Protein AF-A0A920T6P7-F1 (afdb_monomer_lite)

pLDDT: mean 88.61, std 11.13, range [40.5, 98.44]

Secondary structure (DSSP, 8-state):
-EEEESSPPPHHHHHHHHHTT-EEEEESS----TT-EEE---HHHHHHHHHHHHHHTT--EEEEEE--TT-HHHHHHHHHHHHHHTT-TT-EEEEEE-----

Structure (mmCIF, N/CA/C/O backbone):
data_AF-A0A920T6P7-F1
#
_entry.id   AF-A0A920T6P7-F1
#
loop_
_atom_site.group_PDB
_atom_site.id
_atom_site.type_symbol
_atom_site.label_atom_id
_atom_site.label_alt_id
_atom_site.label_comp_id
_atom_site.label_asym_id
_atom_site.label_entity_id
_atom_site.label_seq_id
_atom_site.pdbx_PDB_ins_code
_atom_site.Cartn_x
_atom_site.Cartn_y
_atom_site.Cartn_z
_atom_site.occupancy
_atom_site.B_iso_or_equiv
_atom_site.auth_seq_id
_atom_site.auth_comp_id
_atom_site.auth_asym_id
_atom_site.auth_atom_id
_atom_site.pdbx_PDB_model_num
ATOM 1 N N . MET A 1 1 ? 12.067 -14.584 -20.773 1.00 78.50 1 MET A N 1
ATOM 2 C CA . MET A 1 1 ? 12.574 -14.194 -19.438 1.00 78.50 1 MET A CA 1
ATOM 3 C C . MET A 1 1 ? 11.795 -12.978 -18.968 1.00 78.50 1 MET A C 1
ATOM 5 O O . MET A 1 1 ? 11.518 -12.117 -19.795 1.00 78.50 1 MET A O 1
ATOM 9 N N . GLN A 1 2 ? 11.417 -12.928 -17.693 1.00 85.81 2 GLN A N 1
ATOM 10 C CA . GLN A 1 2 ? 10.698 -11.800 -17.092 1.00 85.81 2 GLN A CA 1
ATOM 11 C C . GLN A 1 2 ? 11.388 -11.408 -15.787 1.00 85.81 2 GLN A C 1
ATOM 13 O O . GLN A 1 2 ? 11.925 -12.275 -15.096 1.00 85.81 2 GLN A O 1
ATOM 18 N N . ILE A 1 3 ? 11.375 -10.117 -15.463 1.00 88.44 3 ILE A N 1
ATOM 19 C CA . ILE A 1 3 ? 11.958 -9.570 -14.236 1.00 88.44 3 ILE A CA 1
ATOM 20 C C . ILE A 1 3 ? 10.846 -8.916 -13.421 1.00 88.44 3 ILE A C 1
ATOM 22 O O . ILE A 1 3 ? 10.148 -8.032 -13.914 1.00 88.44 3 ILE A O 1
ATOM 26 N N . PHE A 1 4 ? 10.710 -9.316 -12.159 1.00 88.50 4 PHE A N 1
ATOM 27 C CA . PHE A 1 4 ? 9.796 -8.685 -11.210 1.00 88.50 4 PHE A CA 1
ATOM 28 C C . PHE A 1 4 ? 10.583 -7.731 -10.317 1.00 88.50 4 PHE A C 1
ATOM 30 O O . PHE A 1 4 ? 11.513 -8.155 -9.634 1.00 88.50 4 PHE A O 1
ATOM 37 N N . SER A 1 5 ? 10.213 -6.449 -10.310 1.00 86.88 5 SER A N 1
ATOM 38 C CA . SER A 1 5 ? 10.924 -5.430 -9.533 1.00 86.88 5 SER A CA 1
ATOM 39 C C . SER A 1 5 ? 10.056 -4.836 -8.430 1.00 86.88 5 SER A C 1
ATOM 41 O O . SER A 1 5 ? 8.996 -4.271 -8.699 1.00 86.88 5 SER A O 1
ATOM 43 N N . ALA A 1 6 ? 10.529 -4.921 -7.184 1.00 84.75 6 ALA A N 1
ATOM 44 C CA . ALA A 1 6 ? 9.902 -4.285 -6.019 1.00 84.75 6 ALA A CA 1
ATOM 45 C C . ALA A 1 6 ? 10.370 -2.829 -5.797 1.00 84.75 6 ALA A C 1
ATOM 47 O O . ALA A 1 6 ? 9.737 -2.063 -5.063 1.00 84.75 6 ALA A O 1
ATOM 48 N N . THR A 1 7 ? 11.473 -2.433 -6.438 1.00 83.81 7 THR A N 1
ATOM 49 C CA . THR A 1 7 ? 12.030 -1.071 -6.443 1.00 83.81 7 THR A CA 1
ATOM 50 C C . THR A 1 7 ? 11.942 -0.465 -7.838 1.00 83.81 7 THR A C 1
ATOM 52 O O . THR A 1 7 ? 11.877 -1.198 -8.827 1.00 83.81 7 THR A O 1
ATOM 55 N N . LYS A 1 8 ? 11.862 0.871 -7.931 1.00 85.56 8 LYS A N 1
ATOM 56 C CA . LYS A 1 8 ? 11.693 1.529 -9.231 1.00 85.56 8 LYS A CA 1
ATOM 57 C C . LYS A 1 8 ? 12.974 1.293 -10.037 1.00 85.56 8 LYS A C 1
ATOM 59 O O . LYS A 1 8 ? 14.019 1.766 -9.586 1.00 85.56 8 LYS A O 1
ATOM 64 N N . PRO A 1 9 ? 12.924 0.579 -11.175 1.00 86.75 9 PRO A N 1
ATOM 65 C CA . PRO A 1 9 ? 14.096 0.434 -12.021 1.00 86.75 9 PRO A CA 1
ATOM 66 C C . PRO A 1 9 ? 14.478 1.797 -12.601 1.00 86.75 9 PRO A C 1
ATOM 68 O O . PRO A 1 9 ? 13.628 2.680 -12.744 1.00 86.75 9 PRO A O 1
ATOM 71 N N . THR A 1 10 ? 15.754 1.982 -12.920 1.00 89.25 10 THR A N 1
ATOM 72 C CA . THR A 1 10 ? 16.199 3.182 -13.633 1.00 89.25 10 THR A CA 1
ATOM 73 C C . THR A 1 10 ? 15.732 3.133 -15.086 1.00 89.25 10 THR A C 1
ATOM 75 O O . THR A 1 10 ? 15.559 2.050 -15.648 1.00 89.25 10 THR A O 1
ATOM 78 N N . ASP A 1 11 ? 15.572 4.296 -15.716 1.00 88.00 11 ASP A N 1
ATOM 79 C CA . ASP A 1 11 ? 15.127 4.366 -17.113 1.00 88.00 11 ASP A CA 1
ATOM 80 C C . ASP A 1 11 ? 16.127 3.656 -18.046 1.00 88.00 11 ASP A C 1
ATOM 82 O O . ASP A 1 11 ? 15.726 2.822 -18.850 1.00 88.00 11 ASP A O 1
ATOM 86 N N . ALA A 1 12 ? 17.435 3.829 -17.816 1.00 91.31 12 ALA A N 1
ATOM 87 C CA . ALA A 1 12 ? 18.486 3.114 -18.549 1.00 91.31 12 ALA A CA 1
ATOM 88 C C . ALA A 1 12 ? 18.409 1.577 -18.401 1.00 91.31 12 ALA A C 1
ATOM 90 O O . ALA A 1 12 ? 18.728 0.836 -19.332 1.00 91.31 12 ALA A O 1
ATOM 91 N N . PHE A 1 13 ? 17.984 1.068 -17.237 1.00 91.06 13 PHE A N 1
ATOM 92 C CA . PHE A 1 13 ? 17.763 -0.369 -17.056 1.00 91.06 13 PHE A CA 1
ATOM 93 C C . PHE A 1 13 ? 16.550 -0.850 -17.862 1.00 91.06 13 PHE A C 1
ATOM 95 O O . PHE A 1 13 ? 16.607 -1.921 -18.470 1.00 91.06 13 PHE A O 1
ATOM 102 N N . LEU A 1 14 ? 15.467 -0.065 -17.881 1.00 89.19 14 LEU A N 1
ATOM 103 C CA . LEU A 1 14 ? 14.259 -0.375 -18.648 1.00 89.19 14 LEU A CA 1
ATOM 104 C C . LEU A 1 14 ? 14.527 -0.354 -20.154 1.00 89.19 14 LEU A C 1
ATOM 106 O O . LEU A 1 14 ? 14.111 -1.283 -20.841 1.00 89.19 14 LEU A O 1
ATOM 110 N N . GLU A 1 15 ? 15.261 0.639 -20.656 1.00 90.12 15 GLU A N 1
ATOM 111 C CA . GLU A 1 15 ? 15.676 0.732 -22.064 1.00 90.12 15 GLU A CA 1
ATOM 112 C C . GLU A 1 15 ? 16.478 -0.503 -22.489 1.00 90.12 15 GLU A C 1
ATOM 114 O O . GLU A 1 15 ? 16.103 -1.196 -23.431 1.00 90.12 15 GLU A O 1
ATOM 119 N N . ASN A 1 16 ? 17.495 -0.876 -21.709 1.00 92.38 16 ASN A N 1
ATOM 120 C CA . ASN A 1 16 ? 18.308 -2.064 -21.975 1.00 92.38 16 ASN A CA 1
ATOM 121 C C . ASN A 1 16 ? 17.480 -3.366 -21.959 1.00 92.38 16 ASN A C 1
ATOM 123 O O . ASN A 1 16 ? 17.693 -4.266 -22.775 1.00 92.38 16 ASN A O 1
ATOM 127 N N . CYS A 1 17 ? 16.511 -3.481 -21.043 1.00 91.44 17 CYS A N 1
ATOM 128 C CA . CYS A 1 17 ? 15.589 -4.618 -21.019 1.00 91.44 17 CYS A CA 1
ATOM 129 C C . CYS A 1 17 ? 14.682 -4.640 -22.254 1.00 91.44 17 CYS A C 1
ATOM 131 O O . CYS A 1 17 ? 14.513 -5.703 -22.855 1.00 91.44 17 CYS A O 1
ATOM 133 N N . ASN A 1 18 ? 14.141 -3.487 -22.651 1.00 88.50 18 ASN A N 1
ATOM 134 C CA . ASN A 1 18 ? 13.292 -3.351 -23.832 1.00 88.50 18 ASN A CA 1
ATOM 135 C C . ASN A 1 18 ? 14.048 -3.748 -25.109 1.00 88.50 18 ASN A C 1
ATOM 137 O O . ASN A 1 18 ? 13.533 -4.566 -25.875 1.00 88.50 18 ASN A O 1
ATOM 14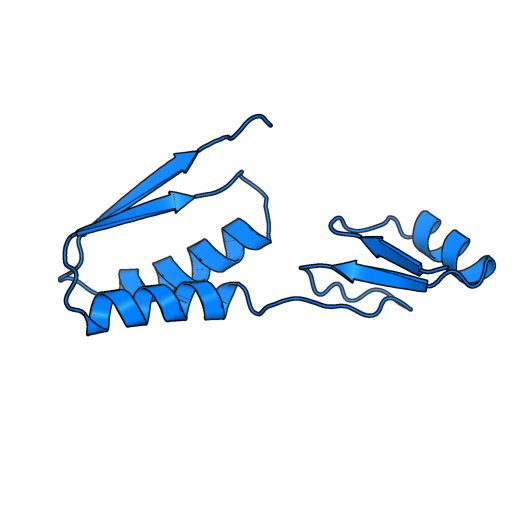1 N N . ASP A 1 19 ? 15.286 -3.274 -25.291 1.00 92.56 19 ASP A N 1
ATOM 142 C CA . ASP A 1 19 ? 16.145 -3.625 -26.436 1.00 92.56 19 ASP A CA 1
ATOM 143 C C . ASP A 1 19 ? 16.386 -5.139 -26.529 1.00 92.56 19 ASP A C 1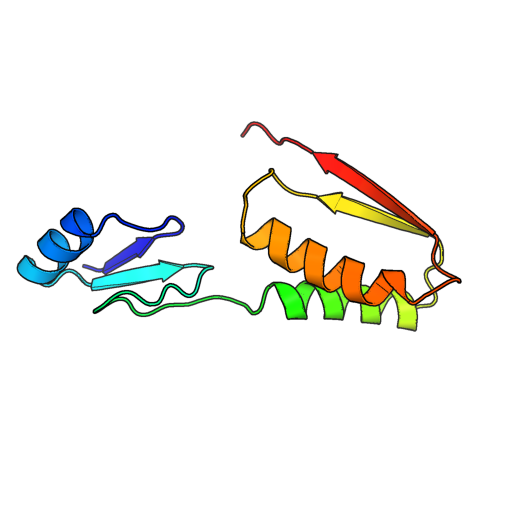
ATOM 145 O O . ASP A 1 19 ? 16.403 -5.731 -27.611 1.00 92.56 19 ASP A O 1
ATOM 149 N N . LYS A 1 20 ? 16.505 -5.798 -25.372 1.00 93.75 20 LYS A N 1
ATOM 150 C CA . LYS A 1 20 ? 16.673 -7.254 -25.252 1.00 93.75 20 LYS A CA 1
ATOM 151 C C . LYS A 1 20 ? 15.358 -8.034 -25.242 1.00 93.75 20 LYS A C 1
ATOM 153 O O . LYS A 1 20 ? 15.386 -9.253 -25.071 1.00 93.75 20 LYS A O 1
ATOM 158 N N . LYS A 1 21 ? 14.212 -7.368 -25.416 1.00 91.50 21 LYS A N 1
ATOM 159 C CA . LYS A 1 21 ? 12.864 -7.963 -25.345 1.00 91.50 21 LYS A CA 1
ATOM 160 C C . LYS A 1 21 ? 12.602 -8.699 -24.019 1.00 91.50 21 LYS A C 1
ATOM 162 O O . LYS A 1 21 ? 11.915 -9.720 -23.981 1.00 91.50 21 LYS A O 1
ATOM 167 N N . ILE A 1 22 ? 13.162 -8.190 -22.923 1.00 91.25 22 ILE A N 1
ATOM 168 C CA . ILE A 1 22 ? 12.939 -8.676 -21.558 1.00 91.25 22 ILE A CA 1
ATOM 169 C C . ILE A 1 22 ? 11.838 -7.827 -20.927 1.00 91.25 22 ILE A C 1
ATOM 171 O O . ILE A 1 22 ? 11.988 -6.619 -20.768 1.00 91.25 22 ILE A O 1
ATOM 175 N N . GLN A 1 23 ? 10.740 -8.463 -20.523 1.00 88.56 23 GLN A N 1
ATOM 176 C CA . GLN A 1 23 ? 9.649 -7.763 -19.852 1.00 88.56 23 GLN A CA 1
ATOM 177 C C . GLN A 1 23 ? 9.985 -7.520 -18.378 1.00 88.56 23 GLN A C 1
ATOM 179 O O . GLN A 1 23 ? 10.357 -8.447 -17.651 1.00 88.56 23 GLN A O 1
ATOM 184 N N . VAL A 1 24 ? 9.787 -6.281 -17.933 1.00 89.31 24 VAL A N 1
ATOM 185 C CA . VAL A 1 24 ? 9.860 -5.900 -16.522 1.00 89.31 24 VAL A CA 1
ATOM 186 C C . VAL A 1 24 ? 8.442 -5.688 -15.999 1.00 89.31 24 VAL A C 1
ATOM 188 O O . VAL A 1 24 ? 7.619 -5.041 -16.646 1.00 89.31 24 VAL A O 1
ATOM 191 N N . ILE A 1 25 ? 8.146 -6.254 -14.831 1.00 88.75 25 ILE A N 1
ATOM 192 C CA . ILE A 1 25 ? 6.858 -6.125 -14.148 1.00 88.75 25 ILE A CA 1
ATOM 193 C C . ILE A 1 25 ? 7.101 -5.473 -12.788 1.00 88.75 25 ILE A C 1
ATOM 195 O O . ILE A 1 25 ? 7.873 -5.974 -11.966 1.00 88.75 25 ILE A O 1
ATOM 199 N N . ALA A 1 26 ? 6.436 -4.348 -12.537 1.00 87.69 26 ALA A N 1
ATOM 200 C CA . ALA A 1 26 ? 6.469 -3.686 -11.242 1.00 87.69 26 ALA A CA 1
ATOM 201 C C . ALA A 1 26 ? 5.627 -4.482 -10.237 1.00 87.69 26 ALA A C 1
ATOM 203 O O . ALA A 1 26 ? 4.442 -4.737 -10.459 1.00 87.69 26 ALA A O 1
ATOM 204 N N . TYR A 1 27 ? 6.238 -4.869 -9.122 1.00 86.81 27 TYR A N 1
ATOM 205 C CA . TYR A 1 27 ? 5.587 -5.620 -8.057 1.00 86.81 27 TYR A CA 1
ATOM 206 C C . TYR A 1 27 ? 5.326 -4.726 -6.844 1.00 86.81 27 TYR A C 1
ATOM 208 O O . TYR A 1 27 ? 6.188 -3.957 -6.416 1.00 86.81 27 TYR A O 1
ATOM 216 N N . ASN A 1 28 ? 4.126 -4.837 -6.268 1.00 84.25 28 ASN A N 1
ATOM 217 C CA . ASN A 1 28 ? 3.665 -4.105 -5.083 1.00 84.25 28 ASN A CA 1
ATOM 218 C C . ASN A 1 28 ? 3.599 -2.578 -5.206 1.00 84.25 28 ASN A C 1
ATOM 220 O O . ASN A 1 28 ? 3.210 -1.916 -4.239 1.00 84.25 28 ASN A O 1
ATOM 224 N N . ARG A 1 29 ? 3.911 -2.017 -6.376 1.00 81.19 29 ARG A N 1
ATOM 225 C CA . ARG A 1 29 ? 3.711 -0.606 -6.710 1.00 81.19 29 ARG A CA 1
ATOM 226 C C . ARG A 1 29 ? 3.186 -0.471 -8.133 1.00 81.19 29 ARG A C 1
ATOM 228 O O . ARG A 1 29 ? 3.557 -1.242 -9.011 1.00 81.19 29 ARG A O 1
ATOM 235 N N . ASN A 1 30 ? 2.362 0.547 -8.350 1.00 79.50 30 ASN A N 1
ATOM 236 C CA . ASN A 1 30 ? 1.918 0.944 -9.678 1.00 79.50 30 ASN A CA 1
ATOM 237 C C . ASN A 1 30 ? 2.725 2.177 -10.106 1.00 79.50 30 ASN A C 1
ATOM 239 O O . ASN A 1 30 ? 2.434 3.297 -9.681 1.00 79.50 30 ASN A O 1
ATOM 243 N N . TRP A 1 31 ? 3.795 1.966 -10.874 1.00 78.56 31 TRP A N 1
ATOM 244 C CA . TRP A 1 31 ? 4.536 3.066 -11.486 1.00 78.56 31 TRP A CA 1
ATOM 245 C C . TRP A 1 31 ? 4.022 3.310 -12.898 1.00 78.56 31 TRP A C 1
ATOM 247 O O . TRP A 1 31 ? 3.933 2.387 -13.701 1.00 78.56 31 TRP A O 1
ATOM 257 N N . LYS A 1 32 ? 3.761 4.576 -13.222 1.00 69.94 32 LYS A N 1
ATOM 258 C CA . LYS A 1 32 ? 3.521 4.996 -14.602 1.00 69.94 32 LYS A CA 1
ATOM 259 C C . LYS A 1 32 ? 4.866 5.158 -15.311 1.00 69.94 32 LYS A C 1
ATOM 261 O O . LYS A 1 32 ? 5.443 6.241 -15.282 1.00 69.94 32 LYS A O 1
ATOM 266 N N . ILE A 1 33 ? 5.380 4.074 -15.883 1.00 67.56 33 ILE A N 1
ATOM 267 C CA . ILE A 1 33 ? 6.587 4.061 -16.725 1.00 67.56 33 ILE A CA 1
ATOM 268 C C . ILE A 1 33 ? 6.256 3.303 -18.021 1.00 67.56 33 ILE A C 1
ATOM 270 O O . ILE A 1 33 ? 5.449 2.368 -17.969 1.00 67.56 33 ILE A O 1
ATOM 274 N N . PRO A 1 34 ? 6.820 3.688 -19.184 1.00 64.00 34 PRO A N 1
ATOM 275 C CA . PRO A 1 34 ? 6.591 2.975 -20.434 1.00 64.00 34 PRO A CA 1
ATOM 276 C C . PRO A 1 34 ? 6.957 1.490 -20.305 1.00 64.00 34 PRO A C 1
ATOM 278 O O . PRO A 1 34 ? 7.881 1.131 -19.580 1.00 64.00 34 PRO A O 1
ATOM 281 N N . THR A 1 35 ? 6.180 0.642 -20.984 1.00 59.31 35 THR A N 1
ATOM 282 C CA . THR A 1 35 ? 6.399 -0.810 -21.158 1.00 59.31 35 THR A CA 1
ATOM 283 C C . THR A 1 35 ? 6.426 -1.690 -19.900 1.00 59.31 35 THR A C 1
ATOM 285 O O . THR A 1 35 ? 6.680 -2.889 -20.010 1.00 59.31 35 THR A O 1
ATOM 288 N N . THR A 1 36 ? 6.075 -1.165 -18.719 1.00 67.56 36 THR A N 1
ATOM 289 C CA . THR A 1 36 ? 6.037 -1.955 -17.474 1.00 67.56 36 THR A CA 1
ATOM 290 C C . THR A 1 36 ? 4.593 -2.290 -17.082 1.00 67.56 36 THR A C 1
ATOM 292 O O . THR A 1 36 ? 3.814 -1.401 -16.743 1.00 67.56 36 THR A O 1
ATOM 295 N N . SER A 1 37 ? 4.209 -3.570 -17.094 1.00 81.44 37 SER A N 1
ATOM 296 C CA . SER A 1 37 ? 2.972 -4.005 -16.423 1.00 81.44 37 SER A CA 1
ATOM 297 C C . SER A 1 37 ? 3.164 -3.927 -14.903 1.00 81.44 37 SER A C 1
ATOM 299 O O . SER A 1 37 ? 4.282 -4.090 -14.415 1.00 81.44 37 SER A O 1
ATOM 301 N N . SER A 1 38 ? 2.099 -3.699 -14.132 1.00 85.19 38 SER A N 1
ATOM 302 C CA . SER A 1 38 ? 2.186 -3.655 -12.667 1.00 85.19 38 SER A CA 1
ATOM 303 C C . SER A 1 38 ? 1.196 -4.597 -12.006 1.00 85.19 38 SER A C 1
ATOM 305 O O . SER A 1 38 ? 0.023 -4.614 -12.375 1.00 85.19 38 SER A O 1
ATOM 307 N N . VAL A 1 39 ? 1.651 -5.297 -10.971 1.00 87.00 39 VAL A N 1
ATOM 308 C CA . VAL A 1 39 ? 0.806 -6.106 -10.093 1.00 87.00 39 VAL A CA 1
ATOM 309 C C . VAL A 1 39 ? 1.002 -5.618 -8.664 1.00 87.00 39 VAL A C 1
ATOM 311 O O . VAL A 1 39 ? 2.102 -5.679 -8.112 1.00 87.00 39 VAL A O 1
ATOM 314 N N . ALA A 1 40 ? -0.066 -5.107 -8.061 1.00 87.94 40 ALA A N 1
ATOM 315 C CA . ALA A 1 40 ? -0.052 -4.597 -6.698 1.00 87.94 40 ALA A CA 1
ATOM 316 C C . ALA A 1 40 ? -1.427 -4.760 -6.050 1.00 87.94 40 ALA A C 1
ATOM 318 O O . ALA A 1 40 ? -2.450 -4.720 -6.732 1.00 87.94 40 ALA A O 1
ATOM 319 N N . CYS A 1 41 ? -1.442 -4.892 -4.726 1.00 89.06 41 CYS A N 1
ATOM 320 C CA . CYS A 1 41 ? -2.662 -4.725 -3.945 1.00 89.06 41 CYS A CA 1
ATOM 321 C C . CYS A 1 41 ? -2.968 -3.235 -3.748 1.00 89.06 41 CYS A C 1
ATOM 323 O O . CYS A 1 41 ? -2.051 -2.408 -3.698 1.00 89.06 41 CYS A O 1
ATOM 325 N N . ASP A 1 42 ? -4.240 -2.903 -3.526 1.00 93.62 42 ASP A N 1
ATOM 326 C CA . ASP A 1 42 ? -4.603 -1.616 -2.932 1.00 93.62 42 ASP A CA 1
ATOM 327 C C . ASP A 1 42 ? -4.251 -1.635 -1.437 1.00 93.62 42 ASP A C 1
ATOM 329 O O . ASP A 1 42 ? -5.035 -2.022 -0.568 1.00 93.62 42 ASP A O 1
ATOM 333 N N . HIS A 1 43 ? -3.002 -1.276 -1.141 1.00 95.00 43 HIS A N 1
ATOM 334 C CA . HIS A 1 43 ? -2.453 -1.298 0.215 1.00 95.00 43 HIS A CA 1
ATOM 335 C C . HIS A 1 43 ? -3.190 -0.351 1.157 1.00 95.00 43 HIS A C 1
ATOM 337 O O . HIS A 1 43 ? -3.329 -0.658 2.342 1.00 95.00 43 HIS A O 1
ATOM 343 N N . ARG A 1 44 ? -3.668 0.783 0.637 1.00 96.19 44 ARG A N 1
ATOM 344 C CA . ARG A 1 44 ? -4.391 1.776 1.425 1.00 96.19 44 ARG A CA 1
ATOM 345 C C . ARG A 1 44 ? -5.764 1.251 1.805 1.00 96.19 44 ARG A C 1
ATOM 347 O O . ARG A 1 44 ? -6.096 1.261 2.990 1.00 96.19 44 ARG A O 1
ATOM 354 N N . TYR A 1 45 ? -6.509 0.731 0.837 1.00 97.06 45 TYR A N 1
ATOM 355 C CA . TYR A 1 45 ? -7.793 0.097 1.109 1.00 97.06 45 TYR A CA 1
ATOM 356 C C . TYR A 1 45 ? -7.642 -1.104 2.051 1.00 97.06 45 TYR A C 1
ATOM 358 O O . TYR A 1 45 ? -8.399 -1.240 3.007 1.00 97.06 45 TYR A O 1
ATOM 366 N N . GLY A 1 46 ? -6.595 -1.918 1.879 1.00 97.25 46 GLY A N 1
ATOM 367 C CA . GLY A 1 46 ? -6.297 -3.018 2.800 1.00 97.25 46 GLY A CA 1
ATOM 368 C C . GLY A 1 46 ? -6.089 -2.558 4.249 1.00 97.25 46 GLY A C 1
ATOM 369 O O . GLY A 1 46 ? -6.597 -3.186 5.175 1.00 97.25 46 GLY A O 1
ATOM 370 N N . GLY A 1 47 ? -5.388 -1.440 4.462 1.00 97.50 47 GLY A N 1
ATOM 371 C CA . GLY A 1 47 ? -5.230 -0.847 5.793 1.00 97.50 47 GLY A CA 1
ATOM 372 C C . GLY A 1 47 ? -6.548 -0.356 6.397 1.00 97.50 47 GLY A C 1
ATOM 373 O O . GLY A 1 47 ? -6.799 -0.556 7.585 1.00 97.50 47 GLY A O 1
ATOM 374 N N . GLU A 1 48 ? -7.399 0.258 5.578 1.00 98.19 48 GLU A N 1
ATOM 375 C CA . GLU A 1 48 ? -8.732 0.710 5.984 1.00 98.19 48 GLU A CA 1
ATOM 376 C C . GLU A 1 48 ? -9.652 -0.460 6.366 1.00 98.19 48 GLU A C 1
ATOM 378 O O . GLU A 1 48 ? -10.283 -0.416 7.420 1.00 98.19 48 GLU A O 1
ATOM 383 N N . MET A 1 49 ? -9.663 -1.538 5.580 1.00 98.38 49 MET A N 1
ATOM 384 C CA . MET A 1 49 ? -10.476 -2.733 5.839 1.00 98.38 49 MET A CA 1
ATOM 385 C C . MET A 1 49 ? -10.174 -3.374 7.198 1.00 98.38 49 MET A C 1
ATOM 387 O O . MET A 1 49 ? -11.086 -3.799 7.907 1.00 98.38 49 MET A O 1
ATOM 391 N N . ILE A 1 50 ? -8.903 -3.414 7.607 1.00 97.94 50 ILE A N 1
ATOM 392 C CA . ILE A 1 50 ? -8.530 -3.922 8.936 1.00 97.94 50 ILE A CA 1
ATOM 393 C C . ILE A 1 50 ? -9.025 -2.988 10.044 1.00 97.94 50 ILE A C 1
ATOM 395 O O . ILE A 1 50 ? -9.503 -3.457 11.075 1.00 97.9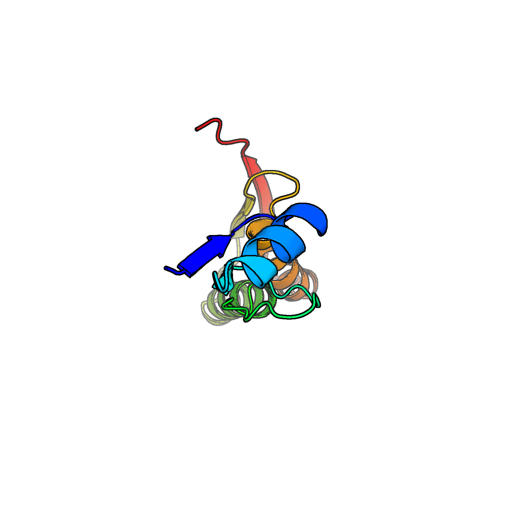4 50 ILE A O 1
ATOM 399 N N . ALA A 1 51 ? -8.944 -1.672 9.845 1.00 97.69 51 ALA A N 1
ATOM 400 C CA . ALA A 1 51 ? -9.459 -0.710 10.813 1.00 97.69 51 ALA A CA 1
ATOM 401 C C . ALA A 1 51 ? -10.986 -0.823 10.977 1.00 97.69 51 ALA A C 1
ATOM 403 O O . ALA A 1 51 ? -11.469 -0.875 12.108 1.00 97.69 51 ALA A O 1
ATOM 404 N N . GLN A 1 52 ? -11.718 -0.949 9.864 1.00 97.94 52 GLN A N 1
ATOM 405 C CA . GLN A 1 52 ? -13.160 -1.219 9.840 1.00 97.94 52 GLN A CA 1
ATOM 406 C C . GLN A 1 52 ? -13.504 -2.512 10.578 1.00 97.94 52 GLN A C 1
ATOM 408 O O . GLN A 1 52 ? -14.398 -2.533 11.419 1.00 97.94 52 GLN A O 1
ATOM 413 N N . TYR A 1 53 ? -12.770 -3.593 10.306 1.00 98.44 53 TYR A N 1
ATOM 414 C CA . TYR A 1 53 ? -12.978 -4.871 10.980 1.00 98.44 53 TYR A CA 1
ATOM 415 C C . TYR A 1 53 ? -12.824 -4.748 12.502 1.00 98.44 53 TYR A C 1
ATOM 417 O O . TYR A 1 53 ? -13.671 -5.239 13.248 1.00 98.44 53 TYR A O 1
ATOM 425 N N . LEU A 1 54 ? -11.774 -4.075 12.982 1.00 98.12 54 LEU A N 1
ATOM 426 C CA . LEU A 1 54 ? -11.541 -3.906 14.420 1.00 98.12 54 LEU A CA 1
ATOM 427 C C . LEU A 1 54 ? -12.607 -3.022 15.084 1.00 98.12 54 LEU A C 1
ATOM 429 O O . LEU A 1 54 ? -13.035 -3.307 16.203 1.00 98.12 54 LEU A O 1
ATOM 433 N N . ASP A 1 55 ? -13.065 -1.982 14.394 1.00 97.44 55 ASP A N 1
ATOM 434 C CA . ASP A 1 55 ? -14.154 -1.123 14.859 1.00 97.44 55 ASP A CA 1
ATOM 435 C C . ASP A 1 55 ? -15.492 -1.879 14.944 1.00 97.44 55 ASP A C 1
ATOM 437 O O . ASP A 1 55 ? -16.136 -1.889 15.994 1.00 97.44 55 ASP A O 1
ATOM 441 N N . ASN A 1 56 ? -15.849 -2.630 13.896 1.00 97.75 56 ASN A N 1
ATOM 442 C CA . ASN A 1 56 ? -17.054 -3.469 13.857 1.00 97.75 56 ASN A CA 1
ATOM 443 C C . ASN A 1 56 ? -17.069 -4.525 14.973 1.00 97.75 56 ASN A C 1
ATOM 445 O O . ASN A 1 56 ? -18.123 -4.848 15.521 1.00 97.75 56 ASN A O 1
ATOM 449 N N . ASN A 1 57 ? -15.892 -5.021 15.359 1.00 98.00 57 ASN A N 1
ATOM 450 C CA . ASN A 1 57 ? -15.714 -5.947 16.478 1.00 98.00 57 ASN A CA 1
ATOM 451 C C . ASN A 1 57 ? -15.561 -5.244 17.843 1.00 98.00 57 ASN A C 1
ATOM 453 O O . ASN A 1 57 ? -15.249 -5.885 18.846 1.00 98.00 57 ASN A O 1
ATOM 457 N N . LYS A 1 58 ? -15.817 -3.931 17.915 1.00 97.31 58 LYS A N 1
ATOM 458 C CA . LYS A 1 58 ? -15.833 -3.116 19.142 1.00 97.31 58 LYS A CA 1
ATOM 459 C C . LYS A 1 58 ? -14.504 -3.117 19.907 1.00 97.31 58 LYS A C 1
ATOM 461 O O . LYS A 1 58 ? -14.490 -2.931 21.130 1.00 97.31 58 LYS A O 1
ATOM 466 N N . HIS A 1 59 ? -13.377 -3.289 19.214 1.00 97.75 59 HIS A N 1
ATOM 467 C CA . HIS A 1 59 ? -12.060 -3.134 19.829 1.00 97.75 59 HIS A CA 1
ATOM 468 C C . HIS A 1 59 ? -11.842 -1.675 20.251 1.00 97.75 59 HIS A C 1
ATOM 470 O O . HIS A 1 59 ? -12.077 -0.751 19.480 1.00 97.75 59 HIS A O 1
ATOM 476 N N . LYS A 1 60 ? -11.359 -1.458 21.482 1.00 96.94 60 LYS A N 1
ATOM 477 C CA . LYS A 1 60 ? -11.162 -0.108 22.052 1.00 96.94 60 LYS A CA 1
ATOM 478 C C . LYS A 1 60 ? -9.704 0.303 22.205 1.00 96.94 60 LYS A C 1
ATOM 480 O O . LYS A 1 60 ? -9.412 1.488 22.276 1.00 96.94 60 LYS A O 1
ATOM 485 N N . ASN A 1 61 ? -8.783 -0.653 22.287 1.00 97.44 61 ASN A N 1
ATOM 486 C CA . ASN A 1 61 ? -7.353 -0.393 22.439 1.00 97.44 61 ASN A CA 1
ATOM 487 C C . ASN A 1 61 ? -6.621 -1.144 21.336 1.00 97.44 61 ASN A C 1
ATOM 489 O O . ASN A 1 61 ? -6.671 -2.372 21.306 1.00 97.44 61 ASN A O 1
ATOM 493 N N . ILE A 1 62 ? -5.967 -0.415 20.437 1.00 97.12 62 ILE A N 1
ATOM 494 C CA . ILE A 1 62 ? -5.299 -1.007 19.280 1.00 97.12 62 ILE A CA 1
ATOM 495 C C . ILE A 1 62 ? -3.838 -0.567 19.261 1.00 97.12 62 ILE A C 1
ATOM 497 O O . ILE A 1 62 ? -3.528 0.613 19.435 1.00 97.12 62 ILE A O 1
ATOM 501 N N . GLY A 1 63 ? -2.942 -1.532 19.060 1.00 95.62 63 GLY A N 1
ATOM 502 C CA . GLY 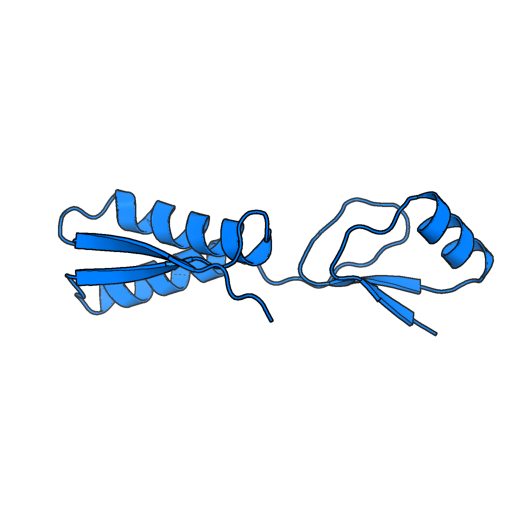A 1 63 ? -1.538 -1.291 18.753 1.00 95.62 63 GLY A CA 1
ATOM 503 C C . GLY A 1 63 ? -1.305 -1.392 17.249 1.00 95.62 63 GLY A C 1
ATOM 504 O O . GLY A 1 63 ? -1.710 -2.373 16.632 1.00 95.62 63 GLY A O 1
ATOM 505 N N . LEU A 1 64 ? -0.639 -0.398 16.668 1.00 95.19 64 LEU A N 1
ATOM 506 C CA . LEU A 1 64 ? -0.161 -0.419 15.290 1.00 95.19 64 LEU A CA 1
ATOM 507 C C . LEU A 1 64 ? 1.366 -0.466 15.299 1.00 95.19 64 LEU A C 1
ATOM 509 O O . LEU A 1 64 ? 2.009 0.465 15.778 1.00 95.19 64 LEU A O 1
ATOM 513 N N . ILE A 1 65 ? 1.939 -1.538 14.757 1.00 93.50 65 ILE A N 1
ATOM 514 C CA . ILE A 1 65 ? 3.383 -1.644 14.537 1.00 93.50 65 ILE A CA 1
ATOM 515 C C . ILE A 1 65 ? 3.648 -1.308 13.073 1.00 93.50 65 ILE A C 1
ATOM 517 O O . ILE A 1 65 ? 3.223 -2.033 12.175 1.00 93.50 65 ILE A O 1
ATOM 521 N N . GLU A 1 66 ? 4.330 -0.195 12.838 1.00 92.25 66 GLU A N 1
ATOM 522 C CA . GLU A 1 66 ? 4.703 0.247 11.499 1.00 92.25 66 GLU A CA 1
ATOM 523 C C . GLU A 1 66 ? 5.958 -0.477 11.021 1.00 92.25 66 GLU A C 1
ATOM 525 O O . GLU A 1 66 ? 6.882 -0.741 11.798 1.00 92.25 66 GLU A O 1
ATOM 530 N N . GLY A 1 67 ? 5.991 -0.762 9.720 1.00 88.31 67 GLY A N 1
ATOM 531 C CA . GLY A 1 67 ? 7.185 -1.249 9.049 1.00 88.31 67 GLY A CA 1
ATOM 532 C C . GLY A 1 67 ? 8.241 -0.155 8.832 1.00 88.31 67 GLY A C 1
ATOM 533 O O . GLY A 1 67 ? 8.083 0.986 9.275 1.00 88.31 67 GLY A O 1
ATOM 534 N N . PRO A 1 68 ? 9.327 -0.491 8.114 1.00 86.50 68 PRO A N 1
ATOM 535 C CA . PRO A 1 68 ? 10.445 0.418 7.884 1.00 86.50 68 PRO A CA 1
ATOM 536 C C . PRO A 1 68 ? 10.027 1.726 7.203 1.00 86.50 68 PRO A C 1
ATOM 538 O O . PRO A 1 68 ? 9.219 1.732 6.270 1.00 86.50 68 PRO A O 1
ATOM 541 N N . LYS A 1 69 ? 10.640 2.836 7.629 1.00 82.81 69 LYS A N 1
ATOM 542 C CA . LYS A 1 69 ? 10.407 4.167 7.052 1.00 82.81 69 LYS A CA 1
ATOM 543 C C . LYS A 1 69 ? 10.737 4.175 5.553 1.00 82.81 69 LYS A C 1
ATOM 545 O O . LYS A 1 69 ? 11.808 3.726 5.158 1.00 82.81 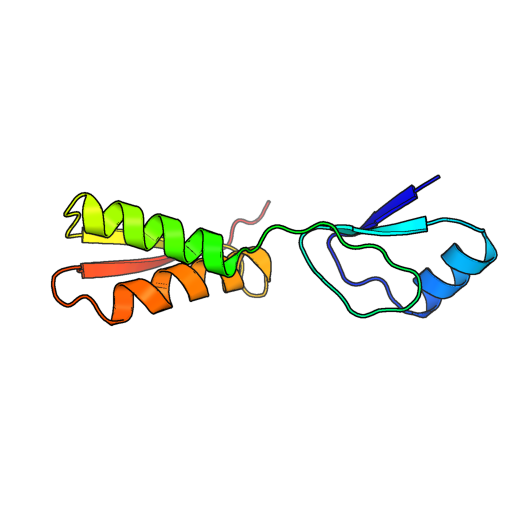69 LYS A O 1
ATOM 550 N N . GLY A 1 70 ? 9.839 4.725 4.732 1.00 83.12 70 GLY A N 1
ATOM 551 C CA . GLY A 1 70 ? 10.011 4.818 3.274 1.00 83.12 70 GLY A CA 1
ATOM 552 C C . GLY A 1 70 ? 9.598 3.554 2.509 1.00 83.12 70 GLY A C 1
ATOM 553 O O . GLY A 1 70 ? 9.683 3.510 1.275 1.00 83.12 70 GLY A O 1
ATOM 554 N N . SER A 1 71 ? 9.121 2.522 3.212 1.00 87.56 71 SER A N 1
ATOM 555 C CA . SER A 1 71 ? 8.446 1.394 2.582 1.00 87.56 71 SER A CA 1
ATOM 556 C C . SER A 1 71 ? 7.048 1.817 2.145 1.00 87.56 71 SER A C 1
ATOM 558 O O . SER A 1 71 ? 6.124 1.848 2.950 1.00 87.56 71 SER A O 1
ATOM 560 N N . PHE A 1 72 ? 6.869 2.063 0.846 1.00 88.44 72 PHE A N 1
ATOM 561 C CA . PHE A 1 72 ? 5.576 2.440 0.258 1.00 88.44 72 PHE A CA 1
ATOM 562 C C . PHE A 1 72 ? 4.416 1.538 0.693 1.00 88.44 72 PHE A C 1
ATOM 564 O O . PHE A 1 72 ? 3.335 2.025 0.999 1.00 88.44 72 PHE A O 1
ATOM 571 N N . VAL A 1 73 ? 4.645 0.223 0.746 1.00 90.44 73 VAL A N 1
ATOM 572 C CA . VAL A 1 73 ? 3.622 -0.747 1.157 1.00 90.44 73 VAL A CA 1
ATOM 573 C C . VAL A 1 73 ? 3.218 -0.521 2.615 1.00 90.44 73 VAL A C 1
ATOM 575 O O . VAL A 1 73 ? 2.030 -0.507 2.930 1.00 90.44 73 VAL A O 1
ATOM 578 N N . SER A 1 74 ? 4.199 -0.334 3.503 1.00 92.75 74 SER A N 1
ATOM 579 C CA . SER A 1 74 ? 3.944 -0.035 4.914 1.00 92.75 74 SER A CA 1
ATOM 580 C C . SER A 1 74 ? 3.239 1.310 5.069 1.00 92.75 74 SER A C 1
ATOM 582 O O . SER A 1 74 ? 2.237 1.399 5.777 1.00 92.75 74 SER A O 1
ATOM 584 N N . ASP A 1 75 ? 3.729 2.334 4.372 1.00 93.06 75 ASP A N 1
ATOM 585 C CA . ASP A 1 75 ? 3.221 3.700 4.448 1.00 93.06 75 ASP A CA 1
ATOM 586 C C . ASP A 1 75 ? 1.753 3.771 4.006 1.00 93.06 75 ASP A C 1
ATOM 588 O O . ASP A 1 75 ? 0.923 4.331 4.724 1.00 93.06 75 ASP A O 1
ATOM 592 N N . GLU A 1 76 ? 1.394 3.142 2.882 1.00 95.31 76 GLU A N 1
ATOM 593 C CA . GLU A 1 76 ? 0.016 3.151 2.380 1.00 95.31 76 GLU A CA 1
ATOM 594 C C . GLU A 1 76 ? -0.937 2.345 3.276 1.00 95.31 76 GLU A C 1
ATOM 596 O O . GLU A 1 76 ? -2.026 2.834 3.587 1.00 95.31 76 GLU A O 1
ATOM 601 N N . ARG A 1 77 ? -0.519 1.181 3.802 1.00 96.00 77 ARG A N 1
ATOM 602 C CA . ARG A 1 77 ? -1.315 0.429 4.798 1.00 96.00 77 ARG A CA 1
ATOM 603 C C . ARG A 1 77 ? -1.565 1.253 6.054 1.00 96.00 77 ARG A C 1
ATOM 605 O O . ARG A 1 77 ? -2.705 1.384 6.499 1.00 96.00 77 ARG A O 1
ATOM 612 N N . CYS A 1 78 ? -0.511 1.847 6.611 1.00 96.38 78 CYS A N 1
ATOM 613 C CA . CYS A 1 78 ? -0.614 2.675 7.810 1.00 96.38 78 CYS A CA 1
ATOM 614 C C . CYS A 1 78 ? -1.490 3.904 7.559 1.00 96.38 78 CYS A C 1
ATOM 616 O O . CYS A 1 78 ? -2.275 4.291 8.425 1.00 96.38 78 CYS A O 1
ATOM 618 N N . ARG A 1 79 ? -1.398 4.509 6.371 1.00 96.31 79 ARG A N 1
ATOM 619 C CA . ARG A 1 79 ? -2.226 5.650 5.978 1.00 96.31 79 ARG A CA 1
ATOM 620 C C . ARG A 1 79 ? -3.702 5.283 5.915 1.00 96.31 79 ARG A C 1
ATOM 622 O O . ARG A 1 79 ? -4.505 6.037 6.462 1.00 96.31 79 ARG A O 1
ATOM 629 N N . GLY A 1 80 ? -4.055 4.166 5.278 1.00 97.62 80 GLY A N 1
ATOM 630 C CA . GLY A 1 80 ? -5.434 3.671 5.224 1.00 97.62 80 GLY A CA 1
ATOM 631 C C . GLY A 1 80 ? -5.996 3.419 6.617 1.00 97.62 80 GLY A C 1
ATOM 632 O O . GLY A 1 80 ? -6.990 4.028 7.011 1.00 97.62 80 GLY A O 1
ATOM 633 N N . PHE A 1 81 ? -5.262 2.638 7.412 1.00 98.06 81 PHE A N 1
ATOM 634 C CA . PHE A 1 81 ? -5.634 2.296 8.782 1.00 98.06 81 PHE A CA 1
ATOM 635 C C . PHE A 1 81 ? -5.868 3.540 9.653 1.00 98.06 81 PHE A C 1
ATOM 637 O O . PHE A 1 81 ? -6.933 3.725 10.242 1.00 98.06 81 PHE A O 1
ATOM 644 N N . LYS A 1 82 ? -4.886 4.449 9.704 1.00 96.81 82 LYS A N 1
ATOM 645 C CA . LYS A 1 82 ? -4.971 5.665 10.526 1.00 96.81 82 LYS A CA 1
ATOM 646 C C . LYS A 1 82 ? -6.037 6.637 10.036 1.00 96.81 82 LYS A C 1
ATOM 648 O O . LYS A 1 82 ? -6.650 7.314 10.856 1.00 96.81 82 LYS A O 1
ATOM 653 N N . SER A 1 83 ? -6.254 6.730 8.722 1.00 96.81 83 SER A N 1
ATOM 654 C CA . SER A 1 83 ? -7.272 7.623 8.152 1.00 96.81 83 SER A CA 1
ATOM 655 C C . SER A 1 83 ? -8.686 7.220 8.549 1.00 96.81 83 SER A C 1
ATOM 657 O O . SER A 1 83 ? -9.524 8.105 8.692 1.00 96.81 83 SER A O 1
ATOM 659 N N . TYR A 1 84 ? -8.929 5.926 8.755 1.00 96.81 84 TYR A N 1
ATOM 660 C CA . TYR A 1 84 ? -10.187 5.428 9.296 1.00 96.81 84 TYR A CA 1
ATOM 661 C C . TYR A 1 84 ? -10.278 5.682 10.810 1.00 96.81 84 TYR A C 1
ATOM 663 O O . TYR A 1 84 ? -11.180 6.377 11.275 1.00 96.81 84 TYR A O 1
ATOM 671 N N . ILE A 1 85 ? -9.283 5.215 11.579 1.00 95.75 85 ILE A N 1
ATOM 672 C CA . ILE A 1 85 ? -9.295 5.284 13.054 1.00 95.75 85 ILE A CA 1
ATOM 673 C C . ILE A 1 85 ? -9.326 6.719 13.595 1.00 95.75 85 ILE A C 1
ATOM 675 O O . ILE A 1 85 ? -9.942 6.954 14.631 1.00 95.75 85 ILE A O 1
ATOM 679 N N . LYS A 1 86 ? -8.699 7.699 12.926 1.00 93.06 86 LYS A N 1
ATOM 680 C CA . LYS A 1 86 ? -8.623 9.092 13.423 1.00 93.06 86 LYS A CA 1
ATOM 681 C C . LYS A 1 86 ? -9.992 9.723 13.722 1.00 93.06 86 LYS A C 1
ATOM 683 O O . LYS A 1 86 ? -10.062 10.662 14.507 1.00 93.06 86 LYS A O 1
ATOM 688 N N . ASN A 1 87 ? -11.056 9.231 13.085 1.00 87.50 87 ASN A N 1
ATOM 689 C CA . ASN A 1 87 ? -12.412 9.748 13.251 1.00 87.50 87 ASN A CA 1
ATOM 690 C C . ASN A 1 87 ? -13.172 9.062 14.407 1.00 87.50 87 ASN A C 1
ATOM 692 O O . ASN A 1 87 ? -14.275 9.486 14.747 1.00 87.50 87 ASN A O 1
ATOM 696 N N . LEU A 1 88 ? -12.595 8.031 15.033 1.00 93.50 88 LEU A N 1
ATOM 697 C CA . LEU A 1 88 ? -13.252 7.182 16.026 1.00 93.50 88 LEU A CA 1
ATOM 698 C C . LEU A 1 88 ? -12.750 7.488 17.440 1.00 93.50 88 LEU A C 1
ATOM 700 O O . LEU A 1 88 ? -11.701 7.016 17.874 1.00 93.50 88 LEU A O 1
ATOM 704 N N . ARG A 1 89 ? -13.532 8.270 18.192 1.00 92.81 89 ARG A N 1
ATOM 705 C CA . ARG A 1 89 ? -13.163 8.716 19.550 1.00 92.81 89 ARG A CA 1
ATOM 706 C C . ARG A 1 89 ? -13.150 7.593 20.593 1.00 92.81 89 ARG A C 1
ATOM 708 O O . ARG A 1 89 ? -12.528 7.755 21.638 1.00 92.81 89 ARG A O 1
ATOM 715 N N . HIS A 1 90 ? -13.830 6.473 20.339 1.00 95.19 90 HIS A N 1
ATOM 716 C CA . HIS A 1 90 ? -13.888 5.328 21.258 1.00 95.19 90 HIS A CA 1
ATOM 717 C C . HIS A 1 90 ? -12.675 4.398 21.167 1.00 95.19 90 HIS A C 1
ATOM 719 O O . HIS A 1 90 ? -12.560 3.482 21.983 1.00 95.19 90 HIS A O 1
ATOM 725 N N . ILE A 1 91 ? -11.778 4.626 20.204 1.00 96.75 91 ILE A N 1
ATOM 726 C CA . ILE A 1 91 ? -10.581 3.815 19.997 1.00 96.75 91 ILE A CA 1
ATOM 727 C C . ILE A 1 91 ? -9.342 4.582 20.460 1.00 96.75 91 ILE A C 1
ATOM 729 O O . ILE A 1 91 ? -9.022 5.664 19.976 1.00 96.75 91 ILE A O 1
ATOM 733 N N . LYS A 1 92 ? -8.580 3.969 21.364 1.00 96.38 92 LYS A N 1
ATOM 734 C CA . LYS A 1 92 ? -7.247 4.405 21.765 1.00 96.38 92 LYS A CA 1
ATOM 735 C C . LYS A 1 92 ? -6.199 3.691 20.915 1.00 96.38 92 LYS A C 1
ATOM 737 O O . LYS A 1 92 ? -5.938 2.501 21.101 1.00 96.38 92 LYS A O 1
ATOM 742 N N . LEU A 1 93 ? -5.581 4.433 20.001 1.00 96.25 93 LEU A N 1
ATOM 743 C CA . LEU A 1 93 ? -4.504 3.940 19.145 1.00 96.25 93 LEU A CA 1
ATOM 744 C C . LEU A 1 93 ? -3.132 4.220 19.773 1.00 96.25 93 LEU A C 1
ATOM 746 O O . LEU A 1 93 ? -2.810 5.364 20.093 1.00 96.25 93 LEU A O 1
ATOM 750 N N . LYS A 1 94 ? -2.300 3.185 19.898 1.00 95.75 94 LYS A N 1
ATOM 751 C CA . LYS A 1 94 ? -0.859 3.305 20.164 1.00 95.75 94 LYS A CA 1
ATOM 752 C C . LYS A 1 94 ? -0.096 2.883 18.921 1.00 95.75 94 LYS A C 1
ATOM 754 O O . LYS A 1 94 ? -0.438 1.877 18.311 1.00 95.75 94 LYS A O 1
ATOM 759 N N . THR A 1 95 ? 0.912 3.652 18.533 1.00 92.94 95 THR A N 1
ATOM 760 C CA . THR A 1 95 ? 1.705 3.370 17.333 1.00 92.94 95 THR A CA 1
ATOM 761 C C . THR A 1 95 ? 3.166 3.222 17.712 1.00 92.94 95 THR A C 1
ATOM 763 O O . THR A 1 95 ? 3.695 4.089 18.397 1.00 92.94 95 THR A O 1
ATOM 766 N N . GLU A 1 96 ? 3.805 2.164 17.227 1.00 90.88 96 GLU A N 1
ATOM 767 C CA . GLU A 1 96 ? 5.234 1.915 17.392 1.00 90.88 96 GLU A CA 1
ATOM 768 C C . GLU A 1 96 ? 5.897 1.732 16.033 1.00 90.88 96 GLU A C 1
ATOM 770 O O . GLU A 1 96 ? 5.348 1.082 15.144 1.00 90.88 96 GLU A O 1
ATOM 775 N N . LYS A 1 97 ? 7.100 2.283 15.873 1.00 84.81 97 LYS A N 1
ATOM 776 C CA . LYS A 1 97 ? 7.899 2.119 14.654 1.00 84.81 97 LYS A CA 1
ATOM 777 C C . LYS A 1 97 ? 8.982 1.091 14.916 1.00 84.81 97 LYS A C 1
ATOM 779 O O . LYS A 1 97 ? 9.856 1.337 15.743 1.00 84.81 97 LYS A O 1
ATOM 784 N N . ARG A 1 98 ? 8.962 -0.042 14.210 1.00 71.06 98 ARG A N 1
ATOM 785 C CA . ARG A 1 98 ? 10.077 -0.997 14.263 1.00 71.06 98 ARG A CA 1
ATOM 786 C C . ARG A 1 98 ? 10.947 -0.879 13.023 1.00 71.06 98 ARG A C 1
ATOM 788 O O . ARG A 1 98 ? 10.479 -0.999 11.895 1.00 71.06 98 ARG A O 1
ATOM 795 N N . VAL A 1 99 ? 12.243 -0.706 13.260 1.00 58.31 99 VAL A N 1
ATOM 796 C CA . VAL A 1 99 ? 13.280 -0.968 12.265 1.00 58.31 99 VAL A CA 1
ATOM 797 C C . VAL A 1 99 ? 13.659 -2.435 12.429 1.00 58.31 99 VAL A C 1
ATOM 799 O O . VAL A 1 99 ? 14.364 -2.795 13.366 1.00 58.31 99 VAL A O 1
ATOM 802 N N . PHE A 1 100 ? 13.132 -3.304 11.569 1.00 56.75 100 PHE A N 1
ATOM 803 C CA . PHE A 1 100 ? 13.690 -4.645 11.434 1.00 56.75 100 PHE A CA 1
ATOM 804 C C . PHE A 1 100 ? 14.922 -4.526 10.539 1.00 56.75 100 PHE A C 1
ATOM 806 O O . PHE A 1 100 ? 14.793 -4.273 9.343 1.00 56.75 100 PHE A O 1
ATOM 813 N N . HIS A 1 101 ? 16.106 -4.643 11.138 1.00 44.81 101 HIS A N 1
ATOM 814 C CA . HIS A 1 101 ? 17.309 -4.996 10.398 1.00 44.81 101 HIS A CA 1
ATOM 815 C C . HIS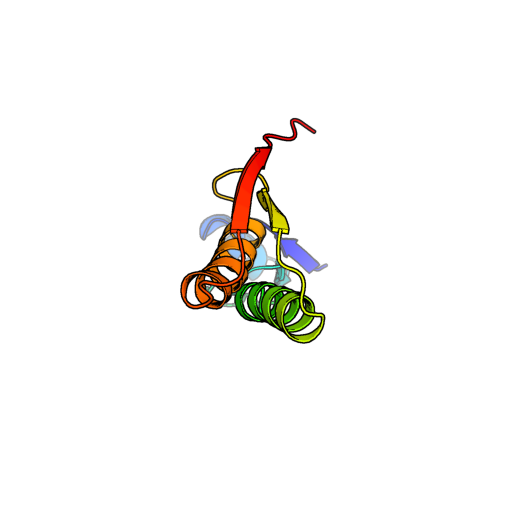 A 1 101 ? 17.204 -6.494 10.121 1.00 44.81 101 HIS A C 1
ATOM 817 O O . HIS A 1 101 ? 17.296 -7.297 11.049 1.00 44.81 101 HIS A O 1
ATOM 823 N N . ILE A 1 102 ? 16.884 -6.836 8.877 1.00 40.50 102 ILE A N 1
ATOM 824 C CA . ILE A 1 102 ? 16.996 -8.195 8.344 1.00 40.50 102 ILE A CA 1
ATOM 825 C C . ILE A 1 102 ? 18.252 -8.231 7.490 1.00 40.50 102 ILE A C 1
ATOM 827 O O . ILE A 1 102 ? 18.452 -7.234 6.754 1.00 40.50 102 ILE A O 1
#

Sequence (102 aa):
MQIFSATKPTDAFLENCNDKKIQVIAYNRNWKIPTTSSVACDHRYGGEMIAQYLDNNKHKNIGLIEGPKGSFVSDERCRGFKSYIKNLRHIKLKTEKRVFHI

Foldseek 3Di:
DEAEDQDDDDPVVVVVCVVVVYQYEYEQDDDPDPRYHYDHDQLLVQLQVVLVVCVVVVPAEDEAEAEDPPNPSRVSSVNNNCVNCVVPPSHDYDYHYDHDPD

Radius of gyration: 17.95 Å; chains: 1; bounding box: 36×24×49 Å